Protein AF-J9YVF4-F1 (afdb_monomer_lite)

Structure (mmCIF, N/CA/C/O backbone):
data_AF-J9YVF4-F1
#
_entry.id   AF-J9YVF4-F1
#
loop_
_atom_site.group_PDB
_atom_site.id
_atom_site.type_symbol
_atom_site.label_atom_id
_atom_site.label_alt_id
_atom_site.label_comp_id
_atom_site.label_asym_id
_atom_site.label_entity_id
_atom_site.label_seq_id
_atom_site.pdbx_PDB_ins_code
_atom_site.Cartn_x
_atom_site.Cartn_y
_atom_site.Cartn_z
_atom_site.occupancy
_atom_site.B_iso_or_equiv
_atom_site.auth_seq_id
_atom_site.auth_comp_id
_atom_site.auth_asym_id
_atom_site.auth_atom_id
_atom_site.pdbx_PDB_model_num
ATOM 1 N N . MET A 1 1 ? 17.651 -11.177 -43.805 1.00 42.06 1 MET A N 1
ATOM 2 C CA . MET A 1 1 ? 17.722 -11.176 -42.332 1.00 42.06 1 MET A CA 1
ATOM 3 C C . MET A 1 1 ? 16.888 -9.992 -41.894 1.00 42.06 1 MET A C 1
ATOM 5 O O . MET A 1 1 ? 17.182 -8.897 -42.347 1.00 42.06 1 MET A O 1
ATOM 9 N N . ILE A 1 2 ? 15.780 -10.221 -41.191 1.00 48.50 2 ILE A N 1
ATOM 10 C CA . ILE A 1 2 ? 14.973 -9.135 -40.624 1.00 48.50 2 ILE A CA 1
ATOM 11 C C . ILE A 1 2 ? 15.336 -9.117 -39.144 1.00 48.50 2 ILE A C 1
ATOM 13 O O . ILE A 1 2 ? 15.018 -10.066 -38.430 1.00 48.50 2 ILE A O 1
ATOM 17 N N . GLU A 1 3 ? 16.078 -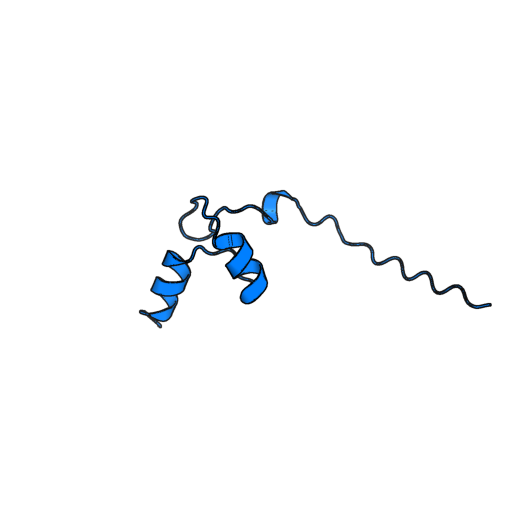8.099 -38.722 1.00 55.88 3 GLU A N 1
ATOM 18 C CA . GLU A 1 3 ? 16.310 -7.819 -37.308 1.00 55.88 3 GLU A CA 1
ATOM 19 C C . GLU A 1 3 ? 15.078 -7.078 -36.791 1.00 55.88 3 GLU A C 1
ATOM 21 O O . GLU A 1 3 ? 14.915 -5.883 -37.017 1.00 55.88 3 GLU A O 1
ATOM 26 N N . 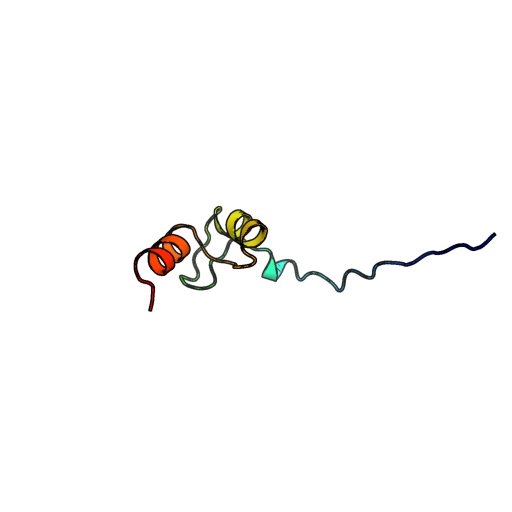ASN A 1 4 ? 14.165 -7.815 -36.159 1.00 62.97 4 ASN A N 1
ATOM 27 C CA . ASN A 1 4 ? 13.090 -7.215 -35.378 1.00 62.97 4 ASN A CA 1
ATOM 28 C C . ASN A 1 4 ? 13.660 -6.923 -33.990 1.00 62.97 4 ASN A C 1
ATOM 30 O O . ASN A 1 4 ? 13.686 -7.809 -33.137 1.00 62.97 4 ASN A O 1
ATOM 34 N N . ASN A 1 5 ? 14.171 -5.711 -33.794 1.00 69.56 5 ASN A N 1
ATOM 35 C CA . ASN A 1 5 ? 14.499 -5.207 -32.468 1.00 69.56 5 ASN A CA 1
ATOM 36 C C . ASN A 1 5 ? 13.356 -4.293 -32.018 1.00 69.56 5 ASN A C 1
ATOM 38 O O . ASN A 1 5 ? 13.460 -3.072 -32.103 1.00 69.56 5 ASN A O 1
ATOM 42 N N . ASP A 1 6 ? 12.242 -4.901 -31.603 1.00 67.25 6 ASP A N 1
ATOM 43 C CA . ASP A 1 6 ? 11.208 -4.196 -30.847 1.00 67.25 6 ASP A CA 1
ATOM 44 C C . ASP A 1 6 ? 11.765 -3.956 -29.440 1.00 67.25 6 ASP A C 1
ATOM 46 O O . ASP A 1 6 ? 11.610 -4.764 -28.522 1.00 67.25 6 ASP A O 1
ATOM 50 N N . GLU A 1 7 ? 12.500 -2.858 -29.298 1.00 71.56 7 GLU A N 1
ATOM 51 C CA . GLU A 1 7 ? 12.903 -2.313 -28.011 1.00 71.56 7 GLU A CA 1
ATOM 52 C C . GLU A 1 7 ? 11.623 -1.912 -27.268 1.00 71.56 7 GLU A C 1
ATOM 54 O O . GLU A 1 7 ? 11.010 -0.883 -27.552 1.00 71.56 7 GLU A O 1
ATOM 59 N N . LEU A 1 8 ? 11.164 -2.774 -26.354 1.00 69.38 8 LEU A N 1
ATOM 60 C CA . LEU A 1 8 ? 10.119 -2.422 -25.399 1.00 69.38 8 LEU A CA 1
ATOM 61 C C . LEU A 1 8 ? 10.696 -1.328 -24.496 1.00 69.38 8 LEU A C 1
ATOM 63 O O . LEU A 1 8 ? 11.363 -1.608 -23.501 1.00 69.38 8 LEU A O 1
ATOM 67 N N . VAL A 1 9 ? 10.466 -0.074 -24.880 1.00 64.88 9 VAL A N 1
ATOM 68 C CA . VAL A 1 9 ? 10.706 1.090 -24.031 1.00 64.88 9 VAL A CA 1
ATOM 69 C C . VAL A 1 9 ? 9.741 0.963 -22.854 1.00 64.88 9 VAL A C 1
ATOM 71 O O . VAL A 1 9 ? 8.564 1.303 -22.952 1.00 64.88 9 VAL A O 1
ATOM 74 N N . LEU A 1 10 ? 10.220 0.383 -21.754 1.00 67.69 10 LEU A N 1
ATOM 75 C CA . LEU A 1 10 ? 9.574 0.507 -20.456 1.00 67.69 10 LEU A CA 1
ATOM 76 C C . LEU A 1 10 ? 9.739 1.976 -20.069 1.00 67.69 10 LEU A C 1
ATOM 78 O O . LEU A 1 10 ? 10.804 2.365 -19.599 1.00 67.69 10 LEU A O 1
ATOM 82 N N . GLU A 1 11 ? 8.724 2.793 -20.365 1.00 67.00 11 GLU A N 1
ATOM 83 C CA . GLU A 1 11 ? 8.607 4.144 -19.811 1.00 67.00 11 GLU A CA 1
ATOM 84 C C . GLU A 1 11 ? 8.912 4.054 -18.315 1.00 67.00 11 GLU A C 1
ATOM 86 O O . GLU A 1 11 ? 8.328 3.205 -17.639 1.00 67.00 11 GLU A O 1
ATOM 91 N N . ASP A 1 12 ? 9.883 4.850 -17.854 1.00 65.06 12 ASP A N 1
ATOM 92 C CA . ASP A 1 12 ? 10.475 4.804 -16.516 1.00 65.06 12 ASP A CA 1
ATOM 93 C C . ASP A 1 12 ? 9.413 4.512 -15.453 1.00 65.06 12 ASP A C 1
ATOM 95 O O . ASP A 1 12 ? 8.656 5.396 -15.041 1.00 65.06 12 ASP A O 1
ATOM 99 N N . VAL A 1 13 ? 9.321 3.247 -15.028 1.00 64.88 13 VAL A N 1
ATOM 100 C CA . VAL A 1 13 ? 8.395 2.861 -13.969 1.00 64.88 13 VAL A CA 1
ATOM 101 C C . VAL A 1 13 ? 8.917 3.544 -12.722 1.00 64.88 13 VAL A C 1
ATOM 103 O O . VAL A 1 13 ? 9.949 3.153 -12.178 1.00 64.88 13 VAL A O 1
ATOM 106 N N . ASN A 1 14 ? 8.242 4.618 -12.331 1.00 69.38 14 ASN A N 1
ATOM 107 C CA . ASN A 1 14 ? 8.700 5.501 -11.279 1.00 69.38 14 ASN A CA 1
ATOM 108 C C . ASN A 1 14 ? 8.857 4.662 -10.001 1.00 69.38 14 ASN A C 1
ATOM 110 O O . ASN A 1 14 ? 7.872 4.124 -9.491 1.00 69.38 14 ASN A O 1
ATOM 114 N N . GLU A 1 15 ? 10.082 4.493 -9.492 1.00 67.69 15 GLU A N 1
ATOM 115 C CA . GLU A 1 15 ? 10.349 3.638 -8.319 1.00 67.69 15 GLU A CA 1
ATOM 116 C C . GLU A 1 15 ? 9.505 4.066 -7.104 1.00 67.69 15 GLU A C 1
ATOM 118 O O . GLU A 1 15 ? 9.127 3.249 -6.262 1.00 67.69 15 GLU A O 1
ATOM 123 N N . GLU A 1 16 ? 9.132 5.347 -7.056 1.00 70.94 16 GLU A N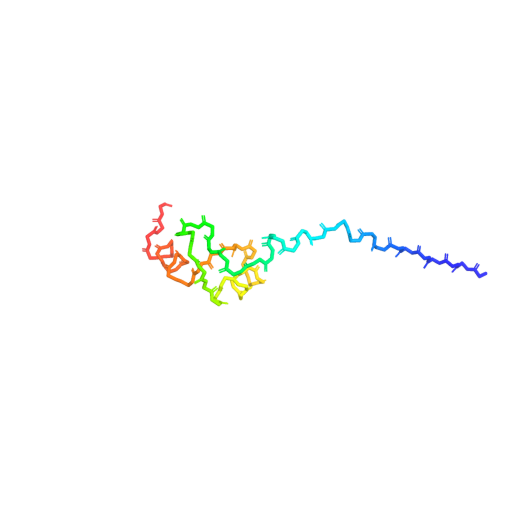 1
ATOM 124 C CA . GLU A 1 16 ? 8.230 5.919 -6.060 1.00 70.94 16 GLU A CA 1
ATOM 125 C C . GLU A 1 16 ? 6.811 5.324 -6.110 1.00 70.94 16 GLU A C 1
ATOM 127 O O . GLU A 1 16 ? 6.149 5.207 -5.073 1.00 70.94 16 GLU A O 1
ATOM 132 N N . GLU A 1 17 ? 6.326 4.889 -7.274 1.00 75.25 17 GLU A N 1
ATOM 133 C CA . GLU A 1 17 ? 5.012 4.253 -7.402 1.00 75.25 17 GLU A CA 1
ATOM 134 C C . GLU A 1 17 ? 5.017 2.800 -6.914 1.00 75.25 17 GLU A C 1
ATOM 136 O O . GLU A 1 17 ? 4.013 2.343 -6.360 1.00 75.25 17 GLU A O 1
ATOM 141 N N . LEU A 1 18 ? 6.157 2.109 -6.985 1.00 82.69 18 LEU A N 1
ATOM 142 C CA . LEU A 1 18 ? 6.327 0.707 -6.579 1.00 82.69 18 LEU A CA 1
ATOM 143 C C . LEU A 1 18 ? 6.720 0.521 -5.100 1.00 82.69 18 LEU A C 1
ATOM 145 O O . LEU A 1 18 ? 7.294 -0.498 -4.716 1.00 82.69 18 LEU A O 1
ATOM 149 N N . ASN A 1 19 ? 6.402 1.486 -4.238 1.00 91.38 19 ASN A N 1
ATOM 150 C CA . ASN A 1 19 ? 6.665 1.371 -2.803 1.00 91.38 19 ASN A CA 1
ATOM 151 C C . ASN A 1 19 ? 5.583 0.568 -2.044 1.00 91.38 19 ASN A C 1
ATOM 153 O O . ASN A 1 19 ? 4.480 0.312 -2.529 1.00 91.38 19 ASN A O 1
ATOM 157 N N . ASN A 1 20 ? 5.884 0.208 -0.793 1.00 95.75 20 ASN A N 1
ATOM 158 C CA . ASN A 1 20 ? 4.964 -0.522 0.086 1.00 95.75 20 ASN A CA 1
ATOM 159 C C . ASN A 1 20 ? 3.954 0.382 0.819 1.00 95.75 20 ASN A C 1
ATOM 161 O O . ASN A 1 20 ? 3.343 -0.056 1.793 1.00 95.75 20 ASN A O 1
ATOM 165 N N . ILE A 1 21 ? 3.759 1.634 0.403 1.00 96.56 21 ILE A N 1
ATOM 166 C CA . ILE A 1 21 ? 2.827 2.557 1.062 1.00 96.56 21 ILE A CA 1
ATOM 167 C C . ILE A 1 21 ? 1.415 2.312 0.529 1.00 96.56 21 ILE A C 1
ATOM 169 O O . ILE A 1 21 ? 1.171 2.342 -0.668 1.00 96.56 21 ILE A O 1
ATOM 173 N N . CYS A 1 22 ? 0.463 2.063 1.424 1.00 96.06 22 CYS A N 1
ATOM 174 C CA . CYS A 1 22 ? -0.938 1.886 1.055 1.00 96.06 22 CYS A CA 1
ATOM 175 C C . CYS A 1 22 ? -1.562 3.219 0.628 1.00 96.06 22 CYS A C 1
ATOM 177 O O . CYS A 1 22 ? -1.518 4.189 1.387 1.00 96.06 22 CYS A O 1
ATOM 179 N N . ASP A 1 23 ? -2.238 3.252 -0.517 1.00 95.50 23 ASP A N 1
ATOM 180 C CA . ASP A 1 23 ? -2.861 4.478 -1.023 1.00 95.50 23 ASP A CA 1
ATOM 181 C C . ASP A 1 23 ? -4.071 4.944 -0.211 1.00 95.50 23 ASP A C 1
ATOM 183 O O . ASP A 1 23 ? -4.435 6.117 -0.291 1.00 95.50 23 ASP A O 1
ATOM 187 N N . GLU A 1 24 ? -4.661 4.077 0.611 1.00 94.50 24 GLU A N 1
ATOM 188 C CA . GLU A 1 24 ? -5.829 4.430 1.422 1.00 94.50 24 GLU A CA 1
ATOM 189 C C . GLU A 1 24 ? -5.454 4.937 2.809 1.00 94.50 24 GLU A C 1
ATOM 191 O O . GLU A 1 24 ? -5.829 6.040 3.193 1.00 94.50 24 GLU A O 1
ATOM 196 N N . CYS A 1 25 ? -4.705 4.139 3.574 1.00 96.31 25 CYS A N 1
ATOM 197 C CA . CYS A 1 25 ? -4.325 4.507 4.937 1.00 96.31 25 CYS A CA 1
ATOM 198 C C . CYS A 1 25 ? -2.998 5.271 5.016 1.00 96.31 25 CYS A C 1
ATOM 200 O O . CYS A 1 25 ? -2.627 5.703 6.104 1.00 96.31 25 CYS A O 1
ATOM 202 N N . LYS A 1 26 ? -2.284 5.431 3.890 1.00 96.06 26 LYS A N 1
ATOM 203 C CA . LYS A 1 26 ? -0.991 6.134 3.782 1.00 96.06 26 LYS A CA 1
ATOM 204 C C . LYS A 1 26 ? 0.107 5.573 4.697 1.00 96.06 26 LYS A C 1
ATOM 206 O O . LYS A 1 26 ? 1.026 6.283 5.085 1.00 96.06 26 LYS A O 1
ATOM 211 N N . GLN A 1 27 ? 0.015 4.286 5.029 1.00 96.25 27 GLN A N 1
ATOM 212 C CA . GLN A 1 27 ? 0.966 3.567 5.882 1.00 96.25 27 GLN A CA 1
ATOM 213 C C . GLN A 1 27 ? 1.682 2.463 5.104 1.00 96.25 27 GLN A C 1
ATOM 215 O O . GLN A 1 27 ? 1.075 1.793 4.262 1.00 96.25 27 GLN A O 1
ATOM 220 N N . GLU A 1 28 ? 2.947 2.224 5.443 1.00 96.12 28 GLU A N 1
ATOM 221 C CA . GLU A 1 28 ? 3.760 1.168 4.846 1.00 96.12 28 GLU A CA 1
ATOM 222 C C . GLU A 1 28 ? 3.315 -0.230 5.303 1.00 96.12 28 GLU A C 1
ATOM 224 O O . GLU A 1 28 ? 3.185 -0.503 6.495 1.00 96.12 28 GLU A O 1
ATOM 229 N N . HIS A 1 29 ? 3.075 -1.127 4.348 1.00 96.75 29 HIS A N 1
ATOM 230 C CA . HIS A 1 29 ? 2.677 -2.507 4.590 1.00 96.75 29 HIS A CA 1
ATOM 231 C C . HIS A 1 29 ? 3.257 -3.434 3.519 1.00 96.75 29 HIS A C 1
ATOM 233 O O . HIS A 1 29 ? 2.982 -3.268 2.334 1.00 96.75 29 HIS A O 1
ATOM 239 N N . GLN A 1 30 ? 3.926 -4.515 3.929 1.00 94.44 30 GLN A N 1
ATOM 240 C CA . GLN A 1 30 ? 4.477 -5.528 3.007 1.00 94.44 30 GLN A CA 1
ATOM 241 C C . GLN A 1 30 ? 3.426 -6.156 2.074 1.00 94.44 30 GLN A C 1
ATOM 243 O O . GLN A 1 30 ? 3.729 -6.580 0.962 1.00 94.44 30 GLN A O 1
ATOM 248 N N . SER A 1 31 ? 2.162 -6.196 2.508 1.00 95.75 31 SER A N 1
ATOM 249 C CA . SER A 1 31 ? 1.058 -6.717 1.695 1.00 95.75 31 SER A CA 1
ATOM 250 C C . SER A 1 31 ? 0.722 -5.854 0.475 1.00 95.75 31 SER A C 1
ATOM 252 O O . SER A 1 31 ? -0.010 -6.324 -0.390 1.00 95.75 31 SER A O 1
ATOM 254 N N . VAL A 1 32 ? 1.188 -4.598 0.421 1.00 96.31 32 VAL A N 1
ATOM 255 C CA . VAL A 1 32 ? 0.862 -3.663 -0.668 1.00 96.31 32 VAL A CA 1
ATOM 256 C C . VAL A 1 32 ? 1.406 -4.180 -1.989 1.00 96.31 32 VAL A C 1
ATOM 258 O O . VAL A 1 32 ? 0.624 -4.327 -2.918 1.00 96.31 32 VAL A O 1
ATOM 261 N N . THR A 1 33 ? 2.680 -4.573 -2.051 1.00 94.25 33 THR A N 1
ATOM 262 C CA . THR A 1 33 ? 3.271 -5.134 -3.279 1.00 94.25 33 THR A CA 1
ATOM 263 C C . THR A 1 33 ? 2.554 -6.410 -3.727 1.00 94.25 33 THR A C 1
ATOM 265 O O . THR A 1 33 ? 2.234 -6.575 -4.900 1.00 94.25 33 THR A O 1
ATOM 268 N N . GLN A 1 34 ? 2.224 -7.304 -2.788 1.00 93.00 34 GLN A N 1
ATOM 269 C CA . GLN A 1 34 ? 1.480 -8.528 -3.105 1.00 93.00 34 GLN A CA 1
ATOM 270 C C . GLN A 1 34 ? 0.085 -8.225 -3.666 1.00 93.00 34 GLN A C 1
ATOM 272 O O . GLN A 1 34 ? -0.329 -8.837 -4.647 1.00 93.00 34 GLN A O 1
ATOM 277 N N . ASN A 1 35 ? -0.644 -7.282 -3.067 1.00 93.62 35 ASN A N 1
ATOM 278 C CA . ASN A 1 35 ? -1.957 -6.881 -3.568 1.00 93.62 35 ASN A CA 1
ATOM 279 C C . ASN A 1 35 ? -1.854 -6.121 -4.896 1.00 93.62 35 ASN A C 1
ATOM 281 O O . ASN A 1 35 ? -2.674 -6.356 -5.774 1.00 93.62 35 ASN A O 1
ATOM 285 N N . LEU A 1 36 ? -0.830 -5.289 -5.087 1.00 93.69 36 LEU A N 1
ATOM 286 C CA . LEU A 1 36 ? -0.581 -4.596 -6.346 1.00 93.69 36 LEU A CA 1
ATOM 287 C C .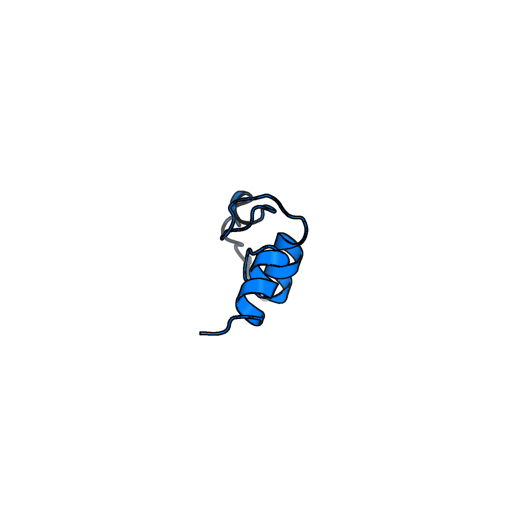 LEU A 1 36 ? -0.383 -5.596 -7.492 1.00 93.69 36 LEU A C 1
ATOM 289 O O . LEU A 1 36 ? -1.020 -5.457 -8.528 1.00 93.69 36 LEU A O 1
ATOM 293 N N . ILE A 1 37 ? 0.401 -6.658 -7.282 1.00 91.69 37 ILE A N 1
ATOM 294 C CA . ILE A 1 37 ? 0.604 -7.717 -8.286 1.00 91.69 37 ILE A CA 1
ATOM 295 C C . ILE A 1 37 ? -0.688 -8.507 -8.542 1.00 91.69 37 ILE A C 1
ATOM 297 O O . ILE A 1 37 ? -1.019 -8.806 -9.686 1.00 91.69 37 ILE A O 1
ATOM 301 N N . LEU A 1 38 ? -1.418 -8.876 -7.485 1.00 92.94 38 LEU A N 1
ATOM 302 C CA . LEU A 1 38 ? -2.582 -9.763 -7.600 1.00 92.94 38 LEU A CA 1
ATOM 303 C C . LEU A 1 38 ? -3.851 -9.060 -8.089 1.00 92.94 38 LEU A C 1
ATOM 305 O O . LEU A 1 38 ? -4.699 -9.700 -8.705 1.00 92.94 38 LEU A O 1
ATOM 309 N N . THR A 1 39 ? -4.033 -7.784 -7.751 1.00 90.88 39 THR A N 1
ATOM 310 C CA . THR A 1 39 ? -5.282 -7.051 -8.005 1.00 90.88 39 THR A CA 1
ATOM 311 C C . THR A 1 39 ? -5.076 -5.736 -8.746 1.00 90.88 39 THR A C 1
ATOM 313 O O . THR A 1 39 ? -6.062 -5.073 -9.040 1.00 90.88 39 THR A O 1
ATOM 316 N N . GLY A 1 40 ? -3.836 -5.307 -8.992 1.00 91.06 40 GLY A N 1
ATOM 317 C CA . GLY A 1 40 ? -3.542 -3.992 -9.570 1.00 91.06 40 GLY A CA 1
ATOM 318 C C . GLY A 1 40 ? -3.789 -2.819 -8.615 1.00 91.06 40 GLY A C 1
ATOM 319 O O . GLY A 1 40 ? -3.675 -1.670 -9.021 1.00 91.06 40 GLY A O 1
ATOM 320 N N . TYR A 1 41 ? -4.127 -3.083 -7.346 1.00 93.12 41 TYR A N 1
ATOM 321 C CA . TYR A 1 41 ? -4.444 -2.045 -6.363 1.00 93.12 41 TYR A CA 1
ATOM 322 C C . TYR A 1 41 ? -3.348 -1.944 -5.306 1.00 93.12 41 TYR A C 1
ATOM 324 O O . TYR A 1 41 ? -3.054 -2.914 -4.603 1.00 93.12 41 TYR A O 1
ATOM 332 N N . LYS A 1 42 ? -2.806 -0.739 -5.127 1.00 94.88 42 LYS A N 1
ATOM 333 C CA . LYS A 1 42 ? -1.782 -0.420 -4.126 1.00 94.88 42 LYS A CA 1
ATOM 334 C C . LYS A 1 42 ? -2.393 -0.225 -2.729 1.00 94.88 42 LYS A C 1
ATOM 336 O O . LYS A 1 42 ? -2.388 0.856 -2.143 1.00 94.88 42 LYS A O 1
ATOM 341 N N . ILE A 1 43 ? -2.967 -1.297 -2.184 1.00 96.31 43 ILE A N 1
ATOM 342 C CA . ILE A 1 43 ? -3.676 -1.286 -0.894 1.00 96.31 43 ILE A CA 1
ATOM 343 C C . ILE A 1 43 ? -3.143 -2.348 0.067 1.00 96.31 43 ILE A C 1
ATOM 345 O O . ILE A 1 43 ? -2.728 -3.435 -0.337 1.00 96.31 43 ILE A O 1
ATOM 349 N N . CYS A 1 44 ? -3.179 -2.068 1.371 1.00 97.12 44 CYS A N 1
ATOM 350 C CA . CYS A 1 44 ? -2.808 -3.055 2.380 1.00 97.12 44 CYS A CA 1
ATOM 351 C C . CYS A 1 44 ? -3.914 -4.105 2.584 1.00 97.12 44 CYS A C 1
ATOM 353 O O . CYS A 1 44 ? -5.077 -3.910 2.217 1.00 97.12 44 CYS A O 1
ATOM 355 N N . LYS A 1 45 ? -3.555 -5.232 3.210 1.00 96.19 45 LYS A N 1
ATOM 356 C CA . LYS A 1 45 ? -4.485 -6.331 3.512 1.00 96.19 45 LYS A CA 1
ATOM 357 C C . LYS A 1 45 ? -5.730 -5.855 4.269 1.00 96.19 45 LYS A C 1
ATOM 359 O O . LYS A 1 45 ? -6.831 -6.262 3.916 1.00 96.19 45 LYS A O 1
ATOM 364 N N . SER A 1 46 ? -5.565 -4.992 5.270 1.00 95.75 46 SER A N 1
ATOM 365 C CA . SER A 1 46 ? -6.678 -4.489 6.082 1.00 95.75 46 SER A CA 1
ATOM 366 C C . SER A 1 46 ? -7.666 -3.675 5.246 1.00 95.75 46 SER A C 1
ATOM 368 O O . SER A 1 46 ? -8.856 -3.962 5.276 1.00 95.75 46 SER A O 1
ATOM 370 N N . CYS A 1 47 ? -7.179 -2.738 4.427 1.00 95.81 47 CYS A N 1
ATOM 371 C CA . CYS A 1 47 ? -8.003 -1.949 3.506 1.00 95.81 47 CYS A CA 1
ATOM 372 C C . CYS A 1 47 ? -8.766 -2.831 2.504 1.00 95.81 47 CYS A C 1
ATOM 374 O O . CYS A 1 47 ? -9.973 -2.668 2.321 1.00 95.81 47 CYS A O 1
ATOM 376 N N . ARG A 1 48 ? -8.092 -3.834 1.921 1.00 94.19 48 ARG A N 1
ATOM 377 C CA . ARG A 1 48 ? -8.722 -4.812 1.017 1.00 94.19 48 ARG A CA 1
ATOM 378 C C . ARG A 1 48 ? -9.853 -5.584 1.701 1.00 94.19 48 ARG A C 1
ATOM 380 O O . ARG A 1 48 ? -10.927 -5.750 1.123 1.00 94.19 48 ARG A O 1
ATOM 387 N N . VAL A 1 49 ? -9.612 -6.058 2.923 1.00 94.25 49 VAL A N 1
ATOM 388 C CA . VAL A 1 49 ? -10.621 -6.771 3.716 1.00 94.25 49 VAL A CA 1
ATOM 389 C C . VAL A 1 49 ? -11.796 -5.849 4.034 1.00 94.25 49 VAL A C 1
ATOM 391 O O . VAL A 1 49 ? -12.933 -6.239 3.786 1.00 94.25 49 VAL A O 1
ATOM 394 N N .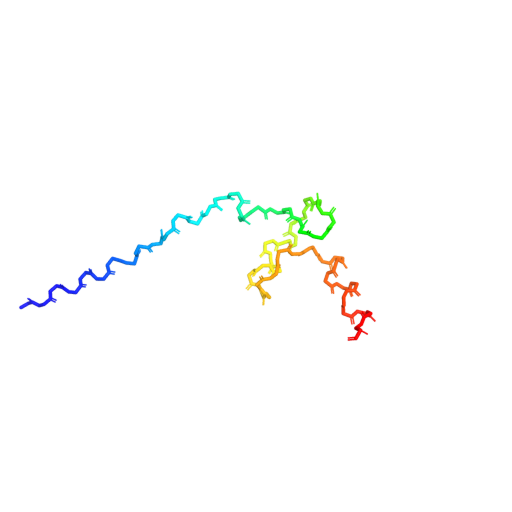 SER A 1 50 ? -11.543 -4.615 4.478 1.00 94.56 50 SER A N 1
ATOM 395 C CA . SER A 1 50 ? -12.594 -3.630 4.761 1.00 94.56 50 SER A CA 1
ATOM 396 C C . SER A 1 50 ? -13.504 -3.387 3.553 1.00 94.56 50 SER A C 1
ATOM 398 O O . SER A 1 50 ? -14.722 -3.424 3.703 1.00 94.56 50 SER A O 1
ATOM 400 N N . LYS A 1 51 ? -12.945 -3.235 2.343 1.00 89.44 51 LYS A N 1
ATOM 401 C CA . LYS A 1 51 ? -13.742 -3.084 1.109 1.00 89.44 51 LYS A CA 1
ATOM 402 C C . LYS A 1 51 ? -14.549 -4.322 0.728 1.00 89.44 51 LYS A C 1
ATOM 404 O O . LYS A 1 51 ? -15.592 -4.199 0.102 1.00 89.44 51 LYS A O 1
ATOM 409 N N . THR A 1 52 ? -14.053 -5.510 1.070 1.00 89.69 52 THR A N 1
ATOM 410 C CA . THR A 1 52 ? -14.733 -6.772 0.744 1.00 89.69 52 THR A CA 1
ATOM 411 C C . THR A 1 52 ? -15.869 -7.063 1.724 1.00 89.69 52 THR A C 1
ATOM 413 O O . THR A 1 52 ? -16.894 -7.604 1.327 1.00 89.69 52 THR A O 1
ATOM 416 N N . ILE A 1 53 ? -15.690 -6.719 3.004 1.00 93.62 53 ILE A N 1
ATOM 417 C CA . ILE A 1 53 ? -16.699 -6.934 4.053 1.00 93.62 53 ILE A CA 1
ATOM 418 C C . ILE A 1 53 ? -17.841 -5.919 3.943 1.00 93.62 53 ILE A C 1
ATOM 420 O O . ILE A 1 53 ? -18.985 -6.266 4.227 1.00 93.62 53 ILE A O 1
ATOM 424 N N . PHE A 1 54 ? -17.548 -4.692 3.506 1.00 91.38 54 PHE A N 1
ATOM 425 C CA . PHE A 1 54 ? -18.536 -3.628 3.326 1.00 91.38 54 PHE A CA 1
ATOM 426 C C . PHE A 1 54 ? -18.653 -3.214 1.848 1.00 91.38 54 PHE A C 1
ATOM 428 O O . PHE A 1 54 ? -18.225 -2.112 1.492 1.00 91.38 54 PHE A O 1
ATOM 435 N N . PRO A 1 55 ? -19.196 -4.079 0.971 1.00 75.38 55 PRO A N 1
ATOM 436 C CA . PRO A 1 55 ? -19.496 -3.698 -0.402 1.00 75.38 55 PRO A CA 1
ATOM 437 C C . PRO A 1 55 ? -20.665 -2.698 -0.405 1.00 75.38 55 PRO A C 1
ATOM 439 O O . PRO A 1 55 ? -21.688 -2.944 0.235 1.00 75.38 55 PRO A O 1
ATOM 442 N N . LEU A 1 56 ? -20.483 -1.563 -1.087 1.00 72.12 56 LEU A N 1
ATOM 443 C CA . LEU A 1 56 ? -21.531 -0.574 -1.370 1.00 72.12 56 LEU A CA 1
ATOM 444 C C . LEU A 1 56 ? -22.217 -0.888 -2.700 1.00 72.12 56 LEU A C 1
ATOM 446 O O . LEU A 1 56 ? -21.490 -1.278 -3.643 1.00 72.12 56 LEU A O 1
#

Radius of gyration: 16.68 Å; chains: 1; bounding box: 39×17×48 Å

Secondary structure (DSSP, 8-state):
--------------TTTTSSB-TTT--B-THHHHHHHHHS----HHHHHHHHHS--

Seq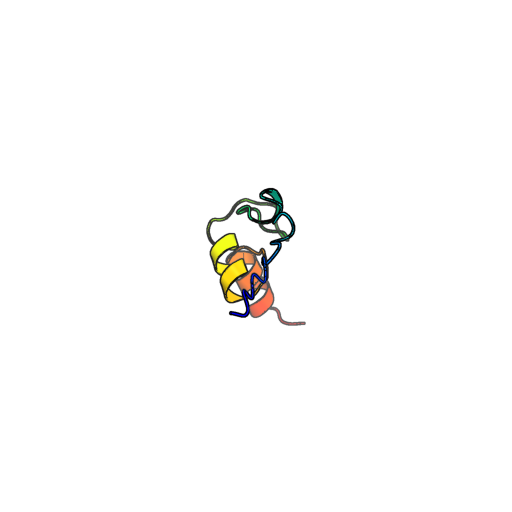uence (56 aa):
MIENNDELVLEDVNEEELNNICDECKQEHQSVTQNLILTGYKICKSCRVSKTIFPL

pLDDT: mean 84.38, std 14.44, range [42.06, 97.12]

Foldseek 3Di:
DDPPPPPPPPPPPPVVVQAQQAPPPRDGDPCQNVCCVVPVHRHHPVVVVVCVVDPD